Protein AF-A0A7S4G8S5-F1 (afdb_monomer_lite)

pLDDT: mean 79.29, std 15.03, range [47.72, 98.56]

Foldseek 3Di:
DALVVCCVPPVDNDLCCDDPVHNNDCVNVVVVVVVVVVVCVVVVVVCCVVLVVCVVVVNNDDDPVCVVVDVCVVPVVDDPDPPDPDPPRDDDDDPPPDDD

Radius of gyration: 27.98 Å; chains: 1; bounding box: 49×42×69 Å

Structure (mmCIF, N/CA/C/O backbone):
data_AF-A0A7S4G8S5-F1
#
_entry.id   AF-A0A7S4G8S5-F1
#
loop_
_atom_site.group_PDB
_atom_site.id
_atom_site.type_symbol
_atom_site.label_atom_id
_atom_site.label_alt_id
_atom_site.label_comp_id
_atom_site.label_asym_id
_atom_site.label_entity_id
_atom_site.label_seq_id
_atom_site.pdbx_PDB_ins_code
_atom_site.Cartn_x
_atom_site.Cartn_y
_atom_site.Cartn_z
_atom_site.occupancy
_atom_site.B_iso_or_equiv
_atom_site.auth_seq_id
_atom_site.auth_comp_id
_atom_site.auth_asym_id
_atom_site.auth_atom_id
_atom_site.pdbx_PDB_model_num
ATOM 1 N N . CYS A 1 1 ? 28.756 2.768 -12.600 1.00 54.78 1 CYS A N 1
ATOM 2 C CA . CYS A 1 1 ? 28.751 1.326 -12.913 1.00 54.78 1 CYS A CA 1
ATOM 3 C C . CYS A 1 1 ? 28.785 1.214 -14.436 1.00 54.78 1 CYS A C 1
ATOM 5 O O . CYS A 1 1 ? 27.919 1.790 -15.081 1.00 54.78 1 CYS A O 1
ATOM 7 N N . THR A 1 2 ? 29.851 0.664 -15.017 1.00 65.88 2 THR A N 1
ATOM 8 C CA . THR A 1 2 ? 29.988 0.538 -16.479 1.00 65.88 2 THR A CA 1
ATOM 9 C C . THR A 1 2 ? 29.368 -0.772 -16.960 1.00 65.88 2 THR A C 1
ATOM 11 O O . THR A 1 2 ? 29.101 -1.669 -16.160 1.00 65.88 2 THR A O 1
ATOM 14 N N . LYS A 1 3 ? 29.115 -0.890 -18.269 1.00 65.44 3 LYS A N 1
ATOM 15 C CA . LYS A 1 3 ? 28.536 -2.101 -18.874 1.00 65.44 3 LYS A CA 1
ATOM 16 C C . LYS A 1 3 ? 29.386 -3.348 -18.588 1.00 65.44 3 LYS A C 1
ATOM 18 O O . LYS A 1 3 ? 28.824 -4.423 -18.400 1.00 65.44 3 LYS A O 1
ATOM 23 N N . GLU A 1 4 ? 30.709 -3.199 -18.451 1.00 70.94 4 GLU A N 1
ATOM 24 C CA . GLU A 1 4 ? 31.593 -4.313 -18.075 1.00 70.94 4 GLU A CA 1
ATOM 25 C C . GLU A 1 4 ? 31.306 -4.848 -16.662 1.00 70.94 4 GLU A C 1
ATOM 27 O O . GLU A 1 4 ? 31.362 -6.056 -16.433 1.00 70.94 4 GLU A O 1
ATOM 32 N N . ASN A 1 5 ? 30.931 -3.976 -15.719 1.00 73.38 5 ASN A N 1
ATOM 33 C CA . ASN A 1 5 ? 30.622 -4.389 -14.347 1.00 73.38 5 ASN A CA 1
ATOM 34 C C . ASN A 1 5 ? 29.307 -5.179 -14.261 1.00 73.38 5 ASN A C 1
ATOM 36 O O . ASN A 1 5 ? 29.182 -6.049 -13.404 1.00 73.38 5 ASN A O 1
ATOM 40 N N . LEU A 1 6 ? 28.338 -4.907 -15.144 1.00 70.50 6 LEU A N 1
ATOM 41 C CA . LEU A 1 6 ? 27.069 -5.646 -15.204 1.00 70.50 6 LEU A CA 1
ATOM 42 C C . LEU A 1 6 ? 27.260 -7.059 -15.760 1.00 70.50 6 LEU A C 1
ATOM 44 O O . LEU A 1 6 ? 26.744 -8.015 -15.184 1.00 70.50 6 LEU A O 1
ATOM 48 N N . ILE A 1 7 ? 28.055 -7.195 -16.824 1.00 76.44 7 ILE A N 1
AT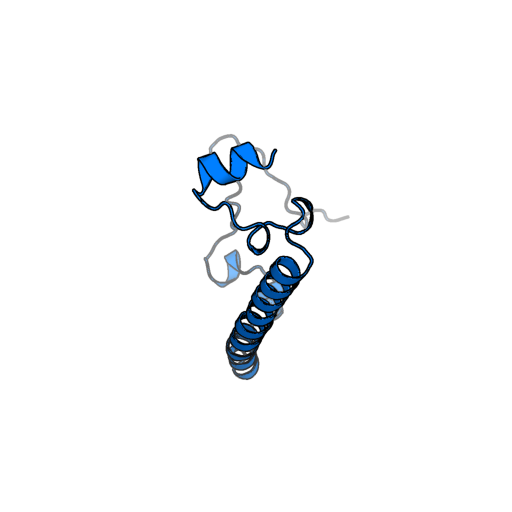OM 49 C CA . ILE A 1 7 ? 28.393 -8.498 -17.409 1.00 76.44 7 ILE A CA 1
ATOM 50 C C . ILE A 1 7 ? 29.189 -9.340 -16.404 1.00 76.44 7 ILE A C 1
ATOM 52 O O . ILE A 1 7 ? 28.934 -10.531 -16.267 1.00 76.44 7 ILE A O 1
ATOM 56 N N . SER A 1 8 ? 30.105 -8.725 -15.653 1.00 76.69 8 SER A N 1
ATOM 57 C CA . SER A 1 8 ? 30.880 -9.416 -14.615 1.00 76.69 8 SER A CA 1
ATOM 58 C C . SER A 1 8 ? 30.026 -9.852 -13.414 1.00 76.69 8 SER A C 1
ATOM 60 O O . SER A 1 8 ? 30.184 -10.962 -12.914 1.00 76.69 8 SER A O 1
ATOM 62 N N . ALA A 1 9 ? 29.090 -9.011 -12.962 1.00 77.88 9 ALA A N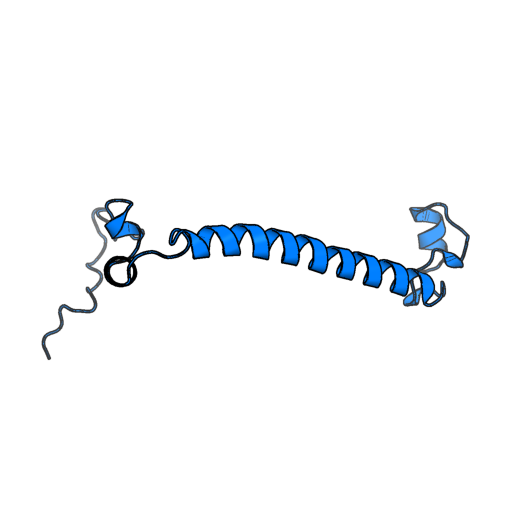 1
ATOM 63 C CA . ALA A 1 9 ? 28.267 -9.301 -11.787 1.00 77.88 9 ALA A CA 1
ATOM 64 C C . ALA A 1 9 ? 27.106 -10.269 -12.066 1.00 77.88 9 ALA A C 1
ATOM 66 O O . ALA A 1 9 ? 26.772 -11.086 -11.211 1.00 77.88 9 ALA A O 1
ATOM 67 N N . TYR A 1 10 ? 26.477 -10.164 -13.240 1.00 76.62 10 TYR A N 1
ATOM 68 C CA . TYR A 1 10 ? 25.242 -10.889 -13.556 1.00 76.62 10 TYR A CA 1
ATOM 69 C C . TYR A 1 10 ? 25.372 -11.845 -14.748 1.00 76.62 10 TYR A C 1
ATOM 71 O O . TYR A 1 10 ? 24.433 -12.585 -15.020 1.00 76.62 10 TYR A O 1
ATOM 79 N N . GLY A 1 11 ? 26.499 -11.853 -15.471 1.00 79.31 11 GLY A N 1
ATOM 80 C CA . GLY A 1 11 ? 26.706 -12.728 -16.635 1.00 79.31 11 GLY A CA 1
ATOM 81 C C . GLY A 1 11 ? 25.802 -12.419 -17.834 1.00 79.31 11 GLY A C 1
ATOM 82 O O . GLY A 1 11 ? 25.768 -13.190 -18.789 1.00 79.31 11 GLY A O 1
ATOM 83 N N . VAL A 1 12 ? 25.059 -11.310 -17.794 1.00 77.00 12 VAL A N 1
ATOM 84 C CA . VAL A 1 12 ? 24.086 -10.916 -18.819 1.00 77.00 12 VAL A CA 1
ATOM 85 C C . VAL A 1 12 ? 24.701 -9.850 -19.718 1.00 77.00 12 VAL A C 1
ATOM 87 O O . VAL A 1 12 ? 25.097 -8.789 -19.238 1.00 77.00 12 VAL A O 1
ATOM 90 N N . SER A 1 13 ? 24.769 -10.135 -21.020 1.00 74.50 13 SER A N 1
ATOM 91 C CA . SER A 1 13 ? 25.266 -9.219 -22.058 1.00 74.50 13 SER A CA 1
ATOM 92 C C . SER A 1 13 ? 24.161 -8.559 -22.886 1.00 74.50 13 SER A C 1
ATOM 94 O O . SER A 1 13 ? 24.451 -7.646 -23.663 1.00 74.50 13 SER A O 1
ATOM 96 N N . ASP A 1 14 ? 22.911 -8.992 -22.715 1.00 77.81 14 ASP A N 1
ATOM 97 C CA . ASP A 1 14 ? 21.759 -8.451 -23.428 1.00 77.81 14 ASP A CA 1
ATOM 98 C C . ASP A 1 14 ? 21.431 -7.024 -22.926 1.00 77.81 14 ASP A C 1
ATOM 100 O O . ASP A 1 14 ? 21.161 -6.831 -21.737 1.00 77.81 14 ASP A O 1
ATOM 104 N N . PRO A 1 15 ? 21.465 -5.999 -23.802 1.00 72.94 15 PRO A N 1
ATOM 105 C CA . PRO A 1 15 ? 21.167 -4.625 -23.421 1.00 72.94 15 PRO A CA 1
ATOM 106 C C . PRO A 1 15 ? 19.749 -4.406 -22.901 1.00 72.94 15 PRO A C 1
ATOM 108 O O . PRO A 1 15 ? 19.545 -3.496 -22.104 1.00 72.94 15 PRO A O 1
ATOM 111 N N . THR A 1 16 ? 18.780 -5.219 -23.328 1.00 72.81 16 THR A N 1
ATOM 112 C CA . THR A 1 16 ? 17.357 -5.058 -22.977 1.00 72.81 16 THR A CA 1
ATOM 113 C C . THR A 1 16 ? 17.075 -5.292 -21.494 1.00 72.81 16 THR A C 1
ATOM 115 O O . THR A 1 16 ? 16.106 -4.769 -20.952 1.00 72.81 16 THR A O 1
ATOM 118 N N . VAL A 1 17 ? 17.958 -6.019 -20.806 1.00 76.81 17 VAL A N 1
ATOM 119 C CA . VAL A 1 17 ? 17.819 -6.339 -19.378 1.00 76.81 17 VAL A CA 1
ATOM 120 C C . VAL A 1 17 ? 18.391 -5.236 -18.481 1.00 76.81 17 VAL A C 1
ATOM 122 O O . VAL A 1 17 ? 18.271 -5.287 -17.254 1.00 76.81 17 VAL A O 1
ATOM 125 N N . TYR A 1 18 ? 19.038 -4.225 -19.066 1.00 83.75 18 TYR A N 1
ATOM 126 C CA . TYR A 1 18 ? 19.627 -3.126 -18.314 1.00 83.75 18 TYR A CA 1
ATOM 127 C C . TYR A 1 18 ? 18.572 -2.104 -17.876 1.00 83.75 18 TYR A C 1
ATOM 129 O O . TYR A 1 18 ? 17.559 -1.871 -18.529 1.00 83.75 18 TYR A O 1
ATOM 137 N N . GLY A 1 19 ? 18.832 -1.433 -16.752 1.00 82.31 19 GLY A N 1
ATOM 138 C CA . GLY A 1 19 ? 17.980 -0.335 -16.296 1.00 82.31 19 GLY A CA 1
ATOM 139 C C . GLY A 1 19 ? 18.035 0.882 -17.229 1.00 82.31 19 GLY A C 1
ATOM 140 O O . GLY A 1 19 ? 18.990 1.056 -17.991 1.00 82.31 19 GLY A O 1
ATOM 141 N N . LEU A 1 20 ? 17.048 1.777 -17.100 1.00 85.69 20 LEU A N 1
ATOM 142 C CA . LEU A 1 20 ? 16.911 2.992 -17.918 1.00 85.69 20 LEU A CA 1
ATOM 143 C C . LEU A 1 20 ? 18.216 3.805 -18.014 1.00 85.69 20 LEU A C 1
ATOM 145 O O . LEU A 1 20 ? 18.629 4.203 -19.100 1.00 85.69 20 LEU A O 1
ATOM 149 N N . PHE A 1 21 ? 18.915 3.989 -16.890 1.00 86.19 21 PHE A N 1
ATOM 150 C CA . PHE A 1 21 ? 20.166 4.758 -16.828 1.00 86.19 21 PHE A CA 1
ATOM 151 C C . PHE A 1 21 ? 21.400 4.021 -17.376 1.00 86.19 21 PHE A C 1
ATOM 153 O O . PHE A 1 21 ? 22.468 4.613 -17.495 1.00 86.19 21 PHE A O 1
ATOM 160 N N . TYR A 1 22 ? 21.259 2.742 -17.723 1.00 81.62 22 TYR A N 1
ATOM 161 C CA . TYR A 1 22 ? 22.316 1.889 -18.274 1.00 81.62 22 TYR A CA 1
ATOM 162 C C . TYR A 1 22 ? 22.137 1.619 -19.778 1.00 81.62 22 TYR A C 1
ATOM 164 O O . TYR A 1 22 ? 22.935 0.897 -20.379 1.00 81.62 22 TYR A O 1
ATOM 172 N N . GLY A 1 23 ? 21.130 2.243 -20.402 1.00 80.38 23 GLY A N 1
ATOM 173 C CA . GLY A 1 23 ? 20.871 2.151 -21.839 1.00 80.38 23 GLY A CA 1
ATOM 174 C C . GLY A 1 23 ? 20.018 0.955 -22.262 1.00 80.38 23 GLY A C 1
ATOM 175 O O . GLY A 1 23 ? 19.993 0.655 -23.451 1.00 80.38 23 GLY A O 1
ATOM 176 N N . GLY A 1 24 ? 19.324 0.295 -21.325 1.00 80.31 24 GLY A N 1
ATOM 177 C CA . GLY A 1 24 ? 18.399 -0.809 -21.626 1.00 80.31 24 GLY A CA 1
ATOM 178 C C . GLY A 1 24 ? 16.964 -0.399 -21.953 1.00 80.31 24 GLY A C 1
ATOM 179 O O . GLY A 1 24 ? 16.094 -1.247 -22.105 1.00 80.31 24 GLY A O 1
ATOM 180 N N . GLY A 1 25 ? 16.707 0.905 -22.101 1.00 86.00 25 GLY A N 1
ATOM 181 C CA . GLY A 1 25 ? 15.399 1.433 -22.492 1.00 86.00 25 GLY A CA 1
ATOM 182 C C . GLY A 1 25 ? 14.412 1.606 -21.331 1.00 86.00 25 GLY A C 1
ATOM 183 O O . GLY A 1 25 ? 14.762 1.505 -20.156 1.00 86.00 25 GLY A O 1
ATOM 184 N N . GLY A 1 26 ? 13.166 1.953 -21.673 1.00 88.00 26 GLY A N 1
ATOM 185 C CA . GLY A 1 26 ? 12.100 2.260 -20.706 1.00 88.00 26 GLY A CA 1
ATOM 186 C C . GLY A 1 26 ? 11.272 1.056 -20.249 1.00 88.00 26 GLY A C 1
ATOM 187 O O . GLY A 1 26 ? 10.534 1.169 -19.273 1.00 88.00 26 GLY A O 1
ATOM 188 N N . GLU A 1 27 ? 11.398 -0.088 -20.920 1.00 88.25 27 GLU A N 1
ATOM 189 C CA . GLU A 1 27 ? 10.586 -1.283 -20.661 1.00 88.25 27 GLU A CA 1
ATOM 190 C C . GLU A 1 27 ? 10.797 -1.824 -19.241 1.00 88.25 27 GLU A C 1
ATOM 192 O O . GLU A 1 27 ? 9.834 -1.994 -18.491 1.00 88.25 27 GLU A O 1
ATOM 197 N N . GLN A 1 28 ? 12.058 -1.956 -18.818 1.00 88.19 28 GLN A N 1
ATOM 198 C CA . GLN A 1 28 ? 12.409 -2.410 -17.472 1.00 88.19 28 GLN A CA 1
ATOM 199 C C . GLN A 1 28 ? 11.847 -1.487 -16.379 1.00 88.19 28 GLN A C 1
ATOM 201 O O . GLN A 1 28 ? 11.420 -1.953 -15.325 1.00 88.19 28 GLN A O 1
ATOM 206 N N . LEU A 1 29 ? 11.799 -0.172 -16.621 1.00 90.88 29 LEU A N 1
ATOM 207 C CA . LEU A 1 29 ? 11.183 0.766 -15.680 1.00 90.88 29 LEU A CA 1
ATOM 208 C C . LEU A 1 29 ? 9.660 0.575 -15.619 1.00 90.88 29 LEU A C 1
ATOM 210 O O . LEU A 1 29 ? 9.091 0.597 -14.530 1.00 90.88 29 LEU A O 1
ATOM 214 N N . GLY A 1 30 ? 9.009 0.348 -16.762 1.00 92.62 30 GLY A N 1
ATOM 215 C CA . GLY A 1 30 ? 7.570 0.089 -16.835 1.00 92.62 30 GLY A CA 1
ATOM 216 C C . GLY A 1 30 ? 7.146 -1.148 -16.039 1.00 92.62 30 GLY A C 1
ATOM 217 O O . GLY A 1 30 ? 6.198 -1.075 -15.257 1.00 92.62 30 GLY A O 1
ATOM 218 N N . VAL A 1 31 ? 7.888 -2.254 -16.162 1.00 93.62 31 VAL A N 1
ATOM 219 C CA . VAL A 1 31 ? 7.624 -3.489 -15.399 1.00 93.62 31 VAL A CA 1
ATOM 220 C C . VAL A 1 31 ? 7.776 -3.258 -13.892 1.00 93.62 31 VAL A C 1
ATOM 222 O O . VAL A 1 31 ? 6.932 -3.699 -13.112 1.00 93.62 31 VAL A O 1
ATOM 225 N N . GLN A 1 32 ? 8.796 -2.508 -13.468 1.00 94.12 32 GLN A N 1
ATOM 226 C CA . GLN A 1 32 ? 8.994 -2.189 -12.050 1.00 94.12 32 GLN A CA 1
ATOM 227 C C . GLN A 1 32 ? 7.866 -1.315 -11.489 1.00 94.12 32 GLN A C 1
ATOM 229 O O . GLN A 1 32 ? 7.379 -1.568 -10.387 1.00 94.12 32 GLN A O 1
ATOM 234 N N . LEU A 1 33 ? 7.403 -0.320 -12.252 1.00 97.12 33 LEU A N 1
ATOM 235 C CA . LEU A 1 33 ? 6.255 0.505 -11.865 1.00 97.12 33 LEU A CA 1
ATOM 236 C C . LEU A 1 33 ? 4.968 -0.321 -11.760 1.00 97.12 33 LEU A C 1
ATOM 238 O O . LEU A 1 33 ? 4.207 -0.142 -10.809 1.00 97.12 33 LEU A O 1
ATOM 242 N N . LEU A 1 34 ? 4.745 -1.261 -12.683 1.00 97.75 34 LEU A N 1
ATOM 243 C CA . LEU A 1 34 ? 3.622 -2.196 -12.607 1.00 97.75 34 LEU A CA 1
ATOM 244 C C . LEU A 1 34 ? 3.704 -3.071 -11.347 1.00 97.75 34 LEU A C 1
ATOM 246 O O . LEU A 1 34 ? 2.696 -3.257 -10.667 1.00 97.75 34 LEU A O 1
ATOM 250 N N . GLY A 1 35 ? 4.900 -3.553 -11.000 1.00 97.69 35 GLY A N 1
ATOM 251 C CA . GLY A 1 35 ? 5.142 -4.300 -9.766 1.00 97.69 35 GLY A CA 1
ATOM 252 C C . GLY A 1 35 ? 4.790 -3.494 -8.513 1.00 97.69 35 GLY A C 1
ATOM 253 O O . GLY A 1 35 ? 4.058 -3.983 -7.652 1.00 97.69 35 GLY A O 1
ATOM 254 N N . ILE A 1 36 ? 5.233 -2.234 -8.438 1.00 98.31 36 ILE A N 1
ATOM 255 C CA . ILE A 1 36 ? 4.880 -1.313 -7.342 1.00 98.31 36 ILE A CA 1
ATOM 256 C C . ILE A 1 36 ? 3.369 -1.085 -7.281 1.00 98.31 36 ILE A C 1
ATOM 258 O O . ILE A 1 36 ? 2.797 -1.027 -6.195 1.00 98.31 36 ILE A O 1
ATOM 262 N N . PHE A 1 37 ? 2.701 -0.965 -8.425 1.00 98.44 37 PHE A N 1
ATOM 263 C CA . PHE A 1 37 ? 1.257 -0.774 -8.453 1.00 98.44 37 PHE A CA 1
ATOM 264 C C . PHE A 1 37 ? 0.505 -2.020 -7.956 1.00 98.44 37 PHE A C 1
ATOM 266 O O . PHE A 1 37 ? -0.402 -1.894 -7.136 1.00 98.44 37 PHE A O 1
ATOM 273 N N . ALA A 1 38 ? 0.919 -3.220 -8.374 1.00 98.31 38 ALA A N 1
ATOM 274 C CA . ALA A 1 38 ? 0.332 -4.489 -7.932 1.00 98.31 38 ALA A CA 1
ATOM 275 C C . ALA A 1 38 ? 0.472 -4.689 -6.409 1.00 98.31 38 ALA A C 1
ATOM 277 O O . ALA A 1 38 ? -0.531 -4.832 -5.714 1.00 98.31 38 ALA A O 1
ATOM 278 N N . ILE A 1 39 ? 1.711 -4.595 -5.914 1.00 98.38 39 ILE A N 1
ATOM 279 C CA . ILE A 1 39 ? 2.099 -3.886 -4.687 1.00 98.38 39 ILE A CA 1
ATOM 280 C C . ILE A 1 39 ? 0.996 -3.238 -3.836 1.00 98.38 39 ILE A C 1
ATOM 282 O O . ILE A 1 39 ? 0.360 -3.820 -2.951 1.00 98.38 39 ILE A O 1
ATOM 286 N N . LEU A 1 40 ? 0.830 -1.950 -4.130 1.00 98.56 40 LEU A N 1
ATOM 287 C CA . LEU A 1 40 ? -0.051 -1.011 -3.457 1.00 98.56 40 LEU A CA 1
ATOM 288 C C . LEU A 1 40 ? -1.512 -1.447 -3.508 1.00 98.56 40 LEU A C 1
ATOM 290 O O . LEU A 1 40 ? -2.208 -1.326 -2.502 1.00 98.56 40 LEU A O 1
ATOM 294 N N . VAL A 1 41 ? -1.973 -1.971 -4.645 1.00 98.50 41 VAL A N 1
ATOM 295 C CA . VAL A 1 41 ? -3.355 -2.444 -4.791 1.00 98.50 41 VAL A CA 1
ATOM 296 C C . VAL A 1 41 ? -3.612 -3.630 -3.870 1.00 98.50 41 VAL A C 1
ATOM 298 O O . VAL A 1 41 ? -4.602 -3.623 -3.144 1.00 98.50 41 VAL A O 1
ATOM 301 N N . TRP A 1 42 ? -2.720 -4.620 -3.847 1.00 98.31 42 TRP A N 1
ATOM 302 C CA . TRP A 1 42 ? -2.872 -5.798 -2.997 1.00 98.31 42 TRP A CA 1
ATOM 303 C C . TRP A 1 42 ? -2.844 -5.432 -1.512 1.00 98.31 42 TRP A C 1
ATOM 305 O O . TRP A 1 42 ? -3.777 -5.748 -0.774 1.00 98.31 42 TRP A O 1
ATOM 315 N N . VAL A 1 43 ? -1.803 -4.721 -1.070 1.00 98.44 43 VAL A N 1
ATOM 316 C CA . VAL A 1 43 ? -1.654 -4.335 0.341 1.00 98.44 43 VAL A CA 1
ATOM 317 C C . VAL A 1 43 ? -2.776 -3.392 0.770 1.00 98.44 43 VAL A C 1
ATOM 319 O O . VAL A 1 43 ? -3.329 -3.561 1.857 1.00 98.44 43 VAL A O 1
ATOM 322 N N . GLY A 1 44 ? -3.150 -2.435 -0.082 1.00 98.44 44 GLY A N 1
ATOM 323 C CA . GLY A 1 44 ? -4.247 -1.507 0.169 1.00 98.44 44 GLY A CA 1
ATOM 324 C C . GLY A 1 44 ? -5.589 -2.224 0.287 1.00 98.44 44 GLY A C 1
ATOM 325 O O . GLY A 1 44 ? -6.319 -1.978 1.244 1.00 98.44 44 GLY A O 1
ATOM 326 N N . ALA A 1 45 ? -5.888 -3.159 -0.619 1.00 98.50 45 ALA A N 1
ATOM 327 C CA . ALA A 1 45 ? -7.114 -3.951 -0.573 1.00 98.50 45 ALA A CA 1
ATOM 328 C C . ALA A 1 45 ? -7.177 -4.824 0.686 1.00 98.50 45 ALA A C 1
ATOM 330 O O . ALA A 1 45 ? -8.165 -4.777 1.416 1.00 98.50 45 ALA A O 1
ATOM 331 N N . MET A 1 46 ? -6.108 -5.565 0.991 1.00 98.38 46 MET A N 1
ATOM 332 C CA . MET A 1 46 ? -6.055 -6.416 2.183 1.00 98.38 46 MET A CA 1
ATOM 333 C C . MET A 1 46 ? -6.160 -5.599 3.476 1.00 98.38 46 MET A C 1
ATOM 335 O O . MET A 1 46 ? -6.929 -5.959 4.367 1.00 98.38 46 MET A O 1
ATOM 339 N N . SER A 1 47 ? -5.455 -4.467 3.562 1.00 98.00 47 SER A N 1
ATOM 340 C CA . SER A 1 47 ? -5.551 -3.557 4.711 1.00 98.00 47 SER A CA 1
ATOM 341 C C . SER A 1 47 ? -6.963 -2.987 4.847 1.00 98.00 47 SER A C 1
ATOM 343 O O . SER A 1 47 ? -7.520 -2.992 5.941 1.00 98.00 47 SER A O 1
ATOM 345 N N . ALA A 1 48 ? -7.578 -2.543 3.747 1.00 97.62 48 ALA A N 1
ATOM 346 C CA . ALA A 1 48 ? -8.940 -2.017 3.754 1.00 97.62 48 ALA A CA 1
ATOM 347 C C . ALA A 1 48 ? -9.967 -3.069 4.189 1.00 97.62 48 ALA A C 1
ATOM 349 O O . ALA A 1 48 ? -10.889 -2.733 4.927 1.00 97.62 48 ALA A O 1
ATOM 350 N N . ILE A 1 49 ? -9.798 -4.332 3.788 1.00 97.81 49 ILE A N 1
ATOM 351 C CA . ILE A 1 49 ? -10.652 -5.437 4.240 1.00 97.81 49 ILE A CA 1
ATOM 352 C C . ILE A 1 49 ? -10.488 -5.644 5.747 1.00 97.81 49 ILE A C 1
ATOM 354 O O . ILE A 1 49 ? -11.472 -5.580 6.479 1.00 97.81 49 ILE A O 1
ATOM 358 N N . VAL A 1 50 ? -9.259 -5.846 6.231 1.00 97.25 50 VAL A N 1
ATOM 359 C CA . VAL A 1 50 ? -9.001 -6.140 7.651 1.00 97.25 50 VAL A CA 1
ATOM 360 C C . VAL A 1 50 ? -9.443 -4.981 8.545 1.00 97.25 50 VAL A C 1
ATOM 362 O O . VAL A 1 50 ? -10.262 -5.166 9.446 1.00 97.25 50 VAL A O 1
ATOM 365 N N . PHE A 1 51 ? -8.957 -3.767 8.282 1.00 96.81 51 PHE A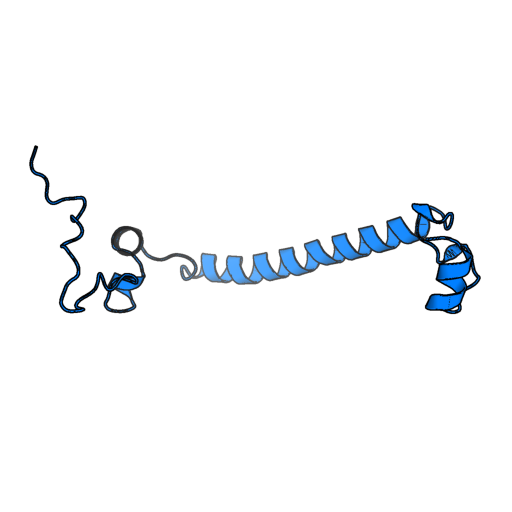 N 1
ATOM 366 C CA . PHE A 1 51 ? -9.314 -2.595 9.082 1.00 96.81 51 PHE A CA 1
ATOM 367 C C . PHE A 1 51 ? -10.771 -2.175 8.882 1.00 96.81 51 PHE A C 1
ATOM 369 O O . PHE A 1 51 ? -11.396 -1.684 9.820 1.00 96.81 51 PHE A O 1
ATOM 376 N N . GLY A 1 52 ? -11.340 -2.398 7.696 1.00 96.44 52 GLY A N 1
ATOM 377 C CA . GLY A 1 52 ? -12.755 -2.164 7.425 1.00 96.44 52 GLY A CA 1
ATOM 378 C C . GLY A 1 52 ? -13.655 -3.061 8.268 1.00 96.44 52 GLY A C 1
ATOM 379 O O . GLY A 1 52 ? -14.593 -2.561 8.887 1.00 96.44 52 GLY A O 1
ATOM 380 N N . VAL A 1 53 ? -13.333 -4.356 8.363 1.00 96.88 53 VAL A N 1
ATOM 381 C CA . VAL A 1 53 ? -14.049 -5.302 9.232 1.00 96.88 53 VAL A CA 1
ATOM 382 C C . VAL A 1 53 ? -13.897 -4.908 10.700 1.00 96.88 53 VAL A C 1
ATOM 384 O O . VAL A 1 53 ? -14.907 -4.753 11.379 1.00 96.88 53 VAL A O 1
ATOM 387 N N . LEU A 1 54 ? -12.672 -4.653 11.175 1.00 95.69 54 LEU A N 1
ATOM 388 C CA . LEU A 1 54 ? -12.425 -4.246 12.568 1.00 95.69 54 LEU A CA 1
ATOM 389 C C . LEU A 1 54 ? -13.154 -2.951 12.944 1.00 95.69 54 LEU A C 1
ATOM 391 O O . LEU A 1 54 ? -13.647 -2.805 14.064 1.00 95.69 54 LEU A O 1
ATOM 395 N N . ARG A 1 55 ? -13.245 -2.003 12.006 1.00 92.50 55 ARG A N 1
ATOM 396 C CA . ARG A 1 55 ? -14.022 -0.776 12.180 1.00 92.50 55 ARG A CA 1
ATOM 397 C C . ARG A 1 55 ? -15.517 -1.072 12.254 1.00 92.50 55 ARG A C 1
ATOM 399 O O . ARG A 1 55 ? -16.186 -0.521 13.122 1.00 92.50 55 ARG A O 1
ATOM 406 N N . ALA A 1 56 ? -16.040 -1.914 11.362 1.00 92.50 56 ALA A N 1
ATOM 407 C CA . ALA A 1 56 ? -17.459 -2.268 11.335 1.00 92.50 56 ALA A CA 1
ATOM 408 C C . ALA A 1 56 ? -17.901 -2.994 12.615 1.00 92.50 56 ALA A C 1
ATOM 410 O O . ALA A 1 56 ? -19.023 -2.801 13.073 1.00 92.50 56 ALA A O 1
ATOM 411 N N . THR A 1 57 ? -17.010 -3.775 13.223 1.00 95.25 57 THR A N 1
ATOM 412 C CA . THR A 1 57 ? -17.253 -4.457 14.499 1.00 95.25 57 THR A CA 1
ATOM 413 C C . THR A 1 57 ? -16.924 -3.602 15.729 1.00 95.25 57 THR A C 1
ATOM 415 O O . THR A 1 57 ? -17.005 -4.107 16.843 1.00 95.25 57 THR A O 1
ATOM 418 N N . GLY A 1 58 ? -16.527 -2.333 15.563 1.00 90.56 58 GLY A N 1
ATOM 419 C CA . GLY A 1 58 ? -16.214 -1.427 16.677 1.00 90.56 58 GLY A CA 1
ATOM 420 C C . GLY A 1 58 ? -14.955 -1.790 17.478 1.00 90.56 58 GLY A C 1
ATOM 421 O O . GLY A 1 58 ? -14.797 -1.321 18.596 1.00 90.56 58 GLY A O 1
ATOM 422 N N . LEU A 1 59 ? -14.066 -2.615 16.917 1.00 89.88 59 LEU A N 1
ATOM 423 C CA . LEU A 1 59 ? -12.861 -3.141 17.578 1.00 89.88 59 LEU A CA 1
ATOM 424 C C . LEU A 1 59 ? -11.591 -2.339 17.257 1.00 89.88 59 LEU A C 1
ATOM 426 O O . LEU A 1 59 ? -10.551 -2.560 17.866 1.00 89.88 59 LEU A O 1
ATOM 430 N N . LEU A 1 60 ? -11.650 -1.434 16.276 1.00 90.62 60 LEU A N 1
ATOM 431 C CA . LEU A 1 60 ? -10.464 -0.723 15.790 1.0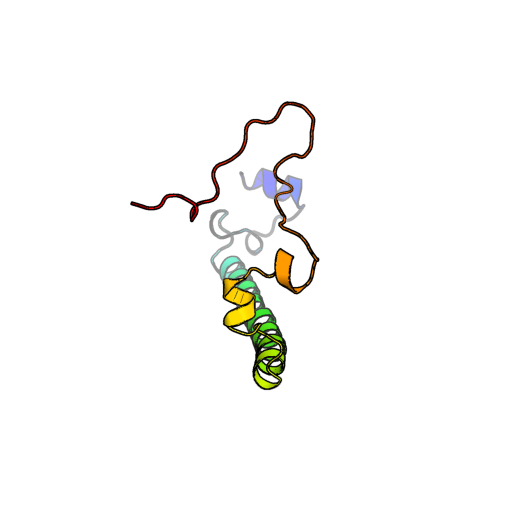0 90.62 60 LEU A CA 1
ATOM 432 C C . LEU A 1 60 ? -9.991 0.413 16.715 1.00 90.62 60 LEU A C 1
ATOM 434 O O . LEU A 1 60 ? -8.816 0.767 16.676 1.00 90.62 60 LEU A O 1
ATOM 438 N N . ARG A 1 61 ? -10.886 1.019 17.504 1.00 91.25 61 ARG A N 1
ATOM 439 C CA . ARG A 1 61 ? -10.572 2.169 18.366 1.00 91.25 61 ARG A CA 1
ATOM 440 C C . ARG A 1 61 ? -11.199 1.987 19.742 1.00 91.25 61 ARG A C 1
ATOM 442 O O . ARG A 1 61 ? -12.333 1.528 19.838 1.00 91.25 61 ARG A O 1
ATOM 449 N N . VAL A 1 62 ? -10.453 2.365 20.776 1.00 88.50 62 VAL A N 1
ATOM 450 C CA . VAL A 1 62 ? -10.927 2.381 22.165 1.00 88.50 62 VAL A CA 1
ATOM 451 C C . VAL A 1 62 ? -11.888 3.541 22.414 1.00 88.50 62 VAL A C 1
ATOM 453 O O . VAL A 1 62 ? -12.035 4.438 21.580 1.00 88.50 62 VAL A O 1
ATOM 456 N N . LYS A 1 63 ? -12.589 3.515 23.548 1.00 86.31 63 LYS A N 1
ATOM 457 C CA . LYS A 1 63 ? -13.502 4.600 23.924 1.00 86.31 63 LYS A CA 1
ATOM 458 C C . LYS A 1 63 ? -12.716 5.882 24.204 1.00 86.31 63 LYS A C 1
ATOM 460 O O . LYS A 1 63 ? -11.591 5.821 24.687 1.00 86.31 63 LYS A O 1
ATOM 465 N N . ALA A 1 64 ? -13.342 7.037 23.980 1.00 87.31 64 ALA A N 1
ATOM 466 C CA . ALA A 1 64 ? -12.708 8.342 24.194 1.00 87.31 64 ALA A CA 1
ATOM 467 C C . ALA A 1 64 ? -12.190 8.531 25.634 1.00 87.31 64 ALA A C 1
ATOM 469 O O . ALA A 1 64 ? -11.116 9.078 25.837 1.00 87.31 64 ALA A O 1
ATOM 470 N N . GLU A 1 65 ? -12.918 8.016 26.628 1.00 79.69 65 GLU A N 1
ATOM 471 C CA . GLU A 1 65 ? -12.518 8.057 28.042 1.00 79.69 65 GLU A CA 1
ATOM 472 C C . GLU A 1 65 ? -11.240 7.251 28.343 1.00 79.69 65 GLU A C 1
ATOM 474 O O . GLU A 1 65 ? -10.410 7.672 29.147 1.00 79.69 65 GLU A O 1
ATOM 479 N N . GLU A 1 66 ? -11.058 6.108 27.677 1.00 78.25 66 GLU A N 1
ATOM 480 C CA . GLU A 1 66 ? -9.859 5.270 27.793 1.00 78.25 66 GLU A CA 1
ATOM 481 C C . GLU A 1 66 ? -8.697 5.858 26.975 1.00 78.25 66 GLU A C 1
ATOM 483 O O . GLU A 1 66 ? -7.542 5.779 27.394 1.00 78.25 66 GLU A O 1
ATOM 488 N N . GLU A 1 67 ? -9.003 6.501 25.842 1.00 83.75 67 GLU A N 1
ATOM 489 C CA . GLU A 1 67 ? -8.037 7.239 25.020 1.00 83.75 67 GLU A CA 1
ATOM 490 C C . GLU A 1 67 ? -7.425 8.420 25.799 1.00 83.75 67 GLU A C 1
ATOM 492 O O . GLU A 1 67 ? -6.204 8.577 25.793 1.00 83.75 67 GLU A O 1
ATOM 497 N N . ASP A 1 68 ? -8.244 9.176 26.543 1.00 81.88 68 ASP A N 1
ATOM 498 C CA . ASP A 1 68 ? -7.802 10.298 27.389 1.00 81.88 68 ASP A CA 1
ATOM 499 C C . ASP A 1 68 ? -6.987 9.843 28.614 1.00 81.88 68 ASP A C 1
ATOM 501 O O . ASP A 1 68 ? -6.036 10.514 29.024 1.00 81.88 68 ASP A O 1
ATOM 505 N N . LEU A 1 69 ? -7.341 8.702 29.220 1.00 80.50 69 LEU A N 1
ATOM 506 C CA . LEU A 1 69 ? -6.624 8.150 30.377 1.00 80.50 69 LEU A CA 1
ATOM 507 C C . LEU A 1 69 ? -5.258 7.548 29.996 1.00 80.50 69 LEU A C 1
ATOM 509 O O . LEU A 1 69 ? -4.351 7.489 30.836 1.00 80.50 69 LEU A O 1
ATOM 513 N N . GLY A 1 70 ? -5.123 7.111 28.742 1.00 79.62 70 GLY A N 1
ATOM 514 C CA . GLY A 1 70 ? -3.960 6.424 28.197 1.00 79.62 70 GLY A CA 1
ATOM 515 C C . GLY A 1 70 ? -4.062 4.900 28.311 1.00 79.62 70 GLY A C 1
ATOM 516 O O . GLY A 1 70 ? -4.371 4.352 29.373 1.00 79.62 70 GLY A O 1
ATOM 517 N N . LEU A 1 71 ? -3.724 4.210 27.216 1.00 80.94 71 LEU A N 1
ATOM 518 C CA . LEU A 1 71 ? -3.905 2.759 27.073 1.00 80.94 71 LEU A CA 1
ATOM 519 C C . LEU A 1 71 ? -3.045 1.928 28.039 1.00 80.94 71 LEU A C 1
ATOM 521 O O . LEU A 1 71 ? -3.448 0.852 28.482 1.00 80.94 71 LEU A O 1
ATOM 525 N N . ASP A 1 72 ? -1.876 2.451 28.413 1.00 78.12 72 ASP A N 1
ATOM 526 C CA . ASP A 1 72 ? -1.018 1.826 29.422 1.00 78.12 72 ASP A CA 1
ATOM 527 C C . ASP A 1 72 ? -1.762 1.705 30.764 1.00 78.12 72 ASP A C 1
ATOM 529 O O . ASP A 1 72 ? -1.690 0.679 31.446 1.00 78.12 72 ASP A O 1
ATOM 533 N N . ARG A 1 73 ? -2.535 2.737 31.130 1.00 63.31 73 ARG A N 1
ATOM 534 C CA . ARG A 1 73 ? -3.245 2.798 32.408 1.00 63.31 73 ARG A CA 1
ATOM 535 C C . ARG A 1 73 ? -4.552 2.011 32.390 1.00 63.31 73 ARG A C 1
ATOM 537 O O . ARG A 1 73 ? -4.902 1.452 33.428 1.00 63.31 73 ARG A O 1
ATOM 544 N N . SER A 1 74 ? -5.262 1.977 31.262 1.00 67.50 74 SER A N 1
ATOM 545 C CA . SER A 1 74 ? -6.536 1.257 31.143 1.00 67.50 74 SER A CA 1
ATOM 546 C C . SER A 1 74 ? -6.360 -0.258 30.987 1.00 67.50 74 SER A C 1
ATOM 548 O O . SER A 1 74 ? -7.131 -1.004 31.579 1.00 67.50 74 SER A O 1
ATOM 550 N N . GLU A 1 75 ? -5.333 -0.717 30.261 1.00 67.88 75 GLU A N 1
ATOM 551 C CA . GLU A 1 75 ? -5.160 -2.141 29.913 1.00 67.88 75 GLU A CA 1
ATOM 552 C C . GLU A 1 75 ? -3.947 -2.805 30.590 1.00 67.88 75 GLU A C 1
ATOM 554 O O . GLU A 1 75 ? -3.966 -4.002 30.866 1.00 67.88 75 GLU A O 1
ATOM 559 N N . HIS A 1 76 ? -2.885 -2.051 30.898 1.00 76.12 76 HIS A N 1
ATOM 560 C CA . HIS A 1 76 ? -1.607 -2.612 31.372 1.00 76.12 76 HIS A CA 1
ATOM 561 C C . HIS A 1 76 ? -1.271 -2.250 32.831 1.00 76.12 76 HIS A C 1
ATOM 563 O O . HIS A 1 76 ? -0.185 -2.565 33.320 1.00 76.12 76 HIS A O 1
ATOM 569 N N . GLY A 1 77 ? -2.210 -1.630 33.559 1.00 63.88 77 GLY A N 1
ATOM 570 C CA . GLY A 1 77 ? -2.128 -1.421 35.010 1.00 63.88 77 GLY A CA 1
ATOM 571 C C . GLY A 1 77 ? -1.033 -0.455 35.483 1.00 63.88 77 GLY A C 1
ATOM 572 O O . GLY A 1 77 ? -0.732 -0.418 36.677 1.00 63.88 77 GLY A O 1
ATOM 573 N N . GLY A 1 78 ? -0.431 0.335 34.590 1.00 64.44 78 GLY A N 1
ATOM 574 C CA . GLY A 1 78 ? 0.672 1.236 34.931 1.00 64.44 78 GLY A CA 1
ATOM 575 C C . GLY A 1 78 ? 0.938 2.282 33.853 1.00 64.44 78 GLY A C 1
ATOM 576 O O . GLY A 1 78 ? 0.319 2.271 32.803 1.00 64.44 78 GLY A O 1
ATOM 577 N N . THR A 1 79 ? 1.845 3.221 34.104 1.00 64.88 79 THR A N 1
ATOM 578 C CA . THR A 1 79 ? 2.334 4.156 33.079 1.00 64.88 79 THR A CA 1
ATOM 579 C C . THR A 1 79 ? 3.611 3.591 32.454 1.00 64.88 79 THR A C 1
ATOM 581 O O . THR A 1 79 ? 4.479 3.128 33.194 1.00 64.88 79 THR A O 1
ATOM 584 N N . GLY A 1 80 ? 3.775 3.651 31.123 1.00 58.47 80 GLY A N 1
ATOM 585 C CA . GLY A 1 80 ? 4.989 3.175 30.435 1.00 58.47 80 GLY A CA 1
ATOM 586 C C . GLY A 1 80 ? 6.284 3.832 30.935 1.00 58.47 80 GLY A C 1
ATOM 587 O O . GLY A 1 80 ? 7.354 3.225 30.925 1.00 58.47 80 GLY A O 1
ATOM 588 N N . PHE A 1 81 ? 6.174 5.040 31.492 1.00 56.50 81 PHE A N 1
ATOM 589 C CA . PHE A 1 81 ? 7.152 5.564 32.435 1.00 56.50 81 PHE A CA 1
ATOM 590 C C . PHE A 1 81 ? 6.818 5.062 33.841 1.00 56.50 81 PHE A C 1
ATOM 592 O O . PHE A 1 81 ? 6.016 5.665 34.557 1.00 56.50 81 PHE A O 1
ATOM 599 N N . GLN A 1 82 ? 7.507 4.015 34.296 1.00 55.84 82 GLN A N 1
ATOM 600 C CA . GLN A 1 82 ? 7.903 4.009 35.698 1.00 55.84 82 GLN A CA 1
ATOM 601 C C . GLN A 1 82 ? 8.854 5.197 35.834 1.00 55.84 82 GLN A C 1
ATOM 603 O O . GLN A 1 82 ? 10.037 5.092 35.509 1.00 55.84 82 GLN A O 1
ATOM 608 N N . LEU A 1 83 ? 8.326 6.359 36.233 1.00 56.41 83 LEU A N 1
ATOM 609 C CA . LEU A 1 83 ? 9.128 7.423 36.827 1.00 56.41 83 LEU A CA 1
ATOM 610 C C . LEU A 1 83 ? 9.689 6.865 38.134 1.00 56.41 83 LEU A C 1
ATOM 612 O O . LEU A 1 83 ? 9.142 7.021 39.216 1.00 56.41 83 LEU A O 1
ATOM 616 N N . ASP A 1 84 ? 10.722 6.070 37.926 1.00 55.84 84 ASP A N 1
ATOM 617 C CA . ASP A 1 84 ? 11.857 5.827 38.763 1.00 55.84 84 ASP A CA 1
ATOM 618 C C . ASP A 1 84 ? 11.590 5.812 40.269 1.00 55.84 84 ASP A C 1
ATOM 620 O O . ASP A 1 84 ? 11.811 6.786 40.980 1.00 55.84 84 ASP A O 1
ATOM 624 N N . SER A 1 85 ? 11.172 4.653 40.775 1.00 54.41 85 SER A N 1
ATOM 625 C CA . SER A 1 85 ? 11.321 4.334 42.198 1.00 54.41 85 SER A CA 1
ATOM 626 C C . SER A 1 85 ? 12.753 3.900 42.552 1.00 54.41 85 SER A C 1
ATOM 628 O O . SER A 1 85 ? 12.953 3.324 43.623 1.00 54.41 85 SER A O 1
ATOM 630 N N . ARG A 1 86 ? 13.771 4.128 41.696 1.00 55.91 86 ARG A N 1
ATOM 631 C CA . ARG A 1 86 ? 15.160 3.949 42.134 1.00 55.91 86 ARG A CA 1
ATOM 632 C C . ARG A 1 86 ? 15.456 4.984 43.224 1.00 55.91 86 ARG A C 1
ATOM 634 O O . ARG A 1 86 ? 15.070 6.150 43.097 1.00 55.91 86 ARG A O 1
ATOM 641 N N . PRO A 1 87 ? 16.160 4.589 44.296 1.00 58.69 87 PRO A N 1
ATOM 642 C CA . PRO A 1 87 ? 16.597 5.536 45.307 1.00 58.69 87 PRO A CA 1
ATOM 643 C C . PRO A 1 87 ? 17.502 6.593 44.655 1.00 58.69 87 PRO A C 1
ATOM 645 O O . PRO A 1 87 ? 18.588 6.261 44.186 1.00 58.69 87 PRO A O 1
ATOM 648 N N . GLY A 1 88 ? 17.056 7.853 44.619 1.00 68.44 88 GLY A N 1
ATOM 649 C CA . GLY A 1 88 ? 17.870 8.995 44.178 1.00 68.44 88 GLY A CA 1
ATOM 650 C C . GLY A 1 88 ? 17.324 9.826 43.015 1.00 68.44 88 GLY A C 1
ATOM 651 O O . GLY A 1 88 ? 17.942 10.837 42.684 1.00 68.44 88 GLY A O 1
ATOM 652 N N . THR A 1 89 ? 16.187 9.469 42.415 1.00 63.97 89 THR A N 1
ATOM 653 C CA . THR A 1 89 ? 15.638 10.253 41.296 1.00 63.97 89 THR A CA 1
ATOM 654 C C . THR A 1 89 ? 14.748 11.391 41.805 1.00 63.97 89 THR A C 1
ATOM 656 O O . THR A 1 89 ? 13.821 11.141 42.580 1.00 63.97 89 THR A O 1
ATOM 659 N N . PRO A 1 90 ? 15.026 12.659 41.432 1.00 65.38 90 PRO A N 1
ATOM 660 C CA . PRO A 1 90 ? 14.234 13.791 41.888 1.00 65.38 90 PRO A CA 1
ATOM 661 C C . PRO A 1 90 ? 12.806 13.713 41.327 1.00 65.38 90 PRO A C 1
ATOM 663 O O . PRO A 1 90 ? 12.607 13.231 40.208 1.00 65.38 90 PRO A O 1
ATOM 666 N N . PRO A 1 91 ? 11.803 1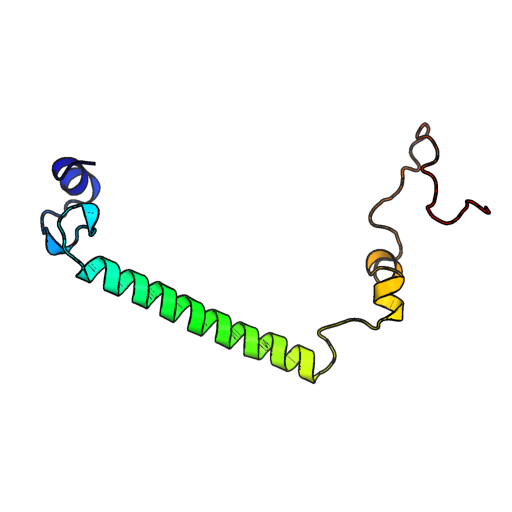4.189 42.083 1.00 67.94 91 PRO A N 1
ATOM 667 C CA . PRO A 1 91 ? 10.412 14.111 41.667 1.00 67.94 91 PRO A CA 1
ATOM 668 C C . PRO A 1 91 ? 10.203 14.871 40.353 1.00 67.94 91 PRO A C 1
ATOM 670 O O . PRO A 1 91 ? 10.409 16.083 40.281 1.00 67.94 91 PRO A O 1
ATOM 673 N N . VAL A 1 92 ? 9.772 14.159 39.310 1.00 65.94 92 VAL 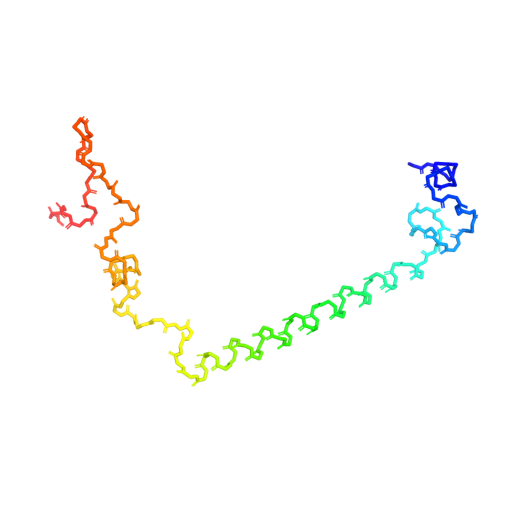A N 1
ATOM 674 C CA . VAL A 1 92 ? 9.303 14.786 38.073 1.00 65.94 92 VAL A CA 1
ATOM 675 C C . VAL A 1 92 ? 7.898 15.316 38.329 1.00 65.94 92 VAL A C 1
ATOM 677 O O . VAL A 1 92 ? 6.989 14.579 38.715 1.00 65.94 92 VAL A O 1
ATOM 680 N N . LEU A 1 93 ? 7.755 16.627 38.154 1.00 58.88 93 LEU A N 1
ATOM 681 C CA . LEU A 1 93 ? 6.520 17.375 38.342 1.00 58.88 93 LEU A CA 1
ATOM 682 C C . LEU A 1 93 ? 5.392 16.754 37.512 1.00 58.88 93 LEU A C 1
ATOM 684 O O . LEU A 1 93 ? 5.512 16.599 36.296 1.00 58.88 93 LEU A O 1
ATOM 688 N N . LYS A 1 94 ? 4.271 16.434 38.161 1.00 52.25 94 LYS A N 1
ATOM 689 C CA . LYS A 1 94 ? 3.038 16.112 37.445 1.00 52.25 94 LYS A CA 1
ATOM 690 C C . LYS A 1 94 ? 2.486 17.404 36.852 1.00 52.25 94 LYS A C 1
ATOM 692 O O . LYS A 1 94 ? 2.093 18.305 37.593 1.00 52.25 94 LYS A O 1
ATOM 697 N N . VAL A 1 95 ? 2.460 17.493 35.521 1.00 58.59 95 VAL A N 1
ATOM 698 C CA . VAL A 1 95 ? 1.664 18.504 34.813 1.00 58.59 95 VAL A CA 1
ATOM 699 C C . VAL A 1 95 ? 0.214 18.304 35.264 1.00 58.59 95 VAL A C 1
ATOM 701 O O . VAL A 1 95 ? -0.377 17.264 34.986 1.00 58.59 95 VAL A O 1
ATOM 704 N N . GLY A 1 96 ? -0.291 19.248 36.065 1.00 58.19 96 GLY A N 1
ATOM 705 C CA . GLY A 1 96 ? -1.596 19.170 36.734 1.00 58.19 96 GLY A CA 1
ATOM 706 C C . GLY A 1 96 ? -1.590 19.369 38.258 1.00 58.19 96 GLY A C 1
ATOM 707 O O . GLY A 1 96 ? -2.660 19.340 38.847 1.00 58.19 96 GLY A O 1
ATOM 708 N N . GLN A 1 97 ? -0.434 19.577 38.908 1.00 57.94 97 GLN A N 1
ATOM 709 C CA . GLN A 1 97 ? -0.353 19.899 40.350 1.00 57.94 97 GLN A CA 1
ATOM 710 C C . GLN A 1 97 ? 0.176 21.320 40.637 1.00 57.94 97 GLN A C 1
ATOM 712 O O . GLN A 1 97 ? 0.795 21.566 41.671 1.00 57.94 97 GLN A O 1
ATOM 717 N N . VAL A 1 98 ? -0.033 22.254 39.708 1.00 51.91 98 VAL A N 1
ATOM 718 C CA . VAL A 1 98 ? 0.203 23.685 39.932 1.00 51.91 98 VAL A CA 1
ATOM 719 C C . VAL A 1 98 ? -1.159 24.363 39.917 1.00 51.91 98 VAL A C 1
ATOM 721 O O . VAL A 1 98 ? -1.721 24.583 38.847 1.00 51.91 98 VAL A O 1
ATOM 724 N N . ASP A 1 99 ? -1.680 24.652 41.107 1.00 47.72 99 ASP A N 1
ATOM 725 C CA . ASP A 1 99 ? -2.723 25.656 41.283 1.00 47.72 99 ASP A CA 1
ATOM 726 C C . ASP A 1 99 ? -2.080 27.033 41.031 1.00 47.72 99 ASP A C 1
ATOM 728 O O . ASP A 1 99 ? -1.277 27.503 41.843 1.00 47.72 99 ASP A O 1
ATOM 732 N N . VAL A 1 100 ? -2.397 27.656 39.892 1.00 50.84 100 VAL A N 1
ATOM 733 C CA . VAL A 1 100 ? -2.324 29.114 39.670 1.00 50.84 100 VAL A CA 1
ATOM 734 C C . VAL A 1 100 ? -3.631 29.551 39.032 1.00 50.84 100 VAL A C 1
ATOM 736 O O . VAL A 1 100 ? -4.029 28.910 38.035 1.00 50.84 100 VAL A O 1
#

Secondary structure (DSSP, 8-state):
--HHHHHHHH----GGGS-GGGTS-SHHHHHHHHHHHHHHHHHHHHHHHHHHHHHHTT-SS--HHHHHH-HHHHHSSS-S-----STTPPPPP-TT----

Organism: NCBI:txid73025

Sequence (100 aa):
CTKENLISAYGVSDPTVYGLFYGGGGEQLGVQLLGIFAILVWVGAMSAIVFGVLRATGLLRVKAEEEDLGLDRSEHGGTGFQLDSRPGTPPVLKVGQVDV

InterPro domains:
  IPR024041 Ammonium transporter AmtB-like domain [PF00909] (17-80)
  IPR029020 Ammonium/urea transporter [G3DSA:1.10.3430.10] (1-85)